Protein AF-A0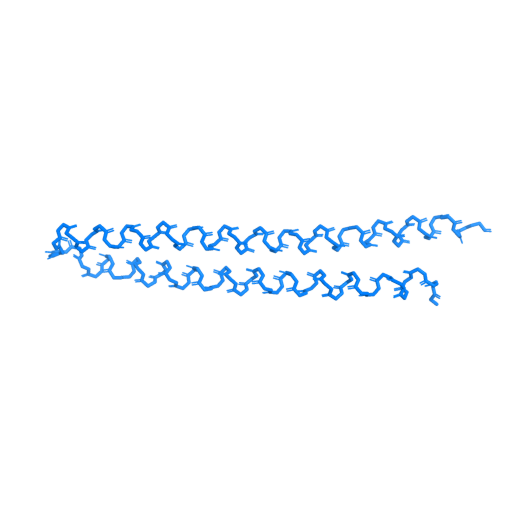A2E5ED65-F1 (afdb_monomer_lite)

Secondary structure (DSSP, 8-state):
--HHHHHTHHHHHHHHHHHHHHHHHHHHHHHHHHHHHHHHHHSTTT--HHHHHHHHHHHHHHHHHHHHHHHHHHHHHHHHHHHHHHHHHHHHHT--

pLDDT: mean 80.73, std 10.19, range [47.84, 92.81]

Structure (mmCIF, N/CA/C/O backbone):
data_AF-A0A2E5ED65-F1
#
_entry.id   AF-A0A2E5ED65-F1
#
loop_
_atom_site.group_PDB
_atom_site.id
_atom_site.type_symbol
_atom_site.label_atom_id
_atom_site.label_alt_id
_atom_site.label_comp_id
_atom_site.label_asym_id
_atom_site.label_entity_id
_atom_site.label_seq_id
_atom_site.pdbx_PDB_ins_code
_atom_site.Cartn_x
_atom_site.Cartn_y
_atom_site.Cartn_z
_atom_site.occupancy
_atom_site.B_iso_or_equiv
_atom_site.auth_seq_id
_atom_site.auth_comp_id
_atom_site.auth_asym_id
_atom_site.auth_atom_id
_atom_site.pdbx_PDB_model_num
ATOM 1 N N . MET A 1 1 ? -24.032 -8.042 21.946 1.00 49.75 1 MET A N 1
ATOM 2 C CA . MET A 1 1 ? -23.007 -7.126 21.391 1.00 49.75 1 MET A CA 1
ATOM 3 C C . MET A 1 1 ? -23.127 -5.798 22.117 1.00 49.75 1 MET A C 1
ATOM 5 O O . MET A 1 1 ? -24.249 -5.351 22.308 1.00 49.75 1 MET A O 1
ATOM 9 N N . SER A 1 2 ? -22.026 -5.202 22.589 1.00 56.88 2 SER A N 1
ATOM 10 C CA . SER A 1 2 ? -22.086 -3.855 23.178 1.00 56.88 2 SER A CA 1
ATOM 11 C C . SER A 1 2 ? -22.389 -2.830 22.076 1.00 56.88 2 SER A C 1
ATOM 13 O O . SER A 1 2 ? -21.889 -2.981 20.960 1.00 56.88 2 SER A O 1
ATOM 15 N N . LYS A 1 3 ? -23.170 -1.778 22.366 1.00 61.16 3 LYS A N 1
ATOM 16 C CA . LYS A 1 3 ? -23.497 -0.693 21.406 1.00 61.16 3 LYS A CA 1
ATOM 17 C C . LYS A 1 3 ? -22.255 -0.106 20.710 1.00 61.16 3 LYS A C 1
ATOM 19 O O . LYS A 1 3 ? -22.306 0.323 19.563 1.00 61.16 3 LYS A O 1
ATOM 24 N N . THR A 1 4 ? -21.109 -0.135 21.381 1.00 61.19 4 THR A N 1
ATOM 25 C CA . THR A 1 4 ? -19.816 0.347 20.875 1.00 61.19 4 THR A CA 1
ATOM 26 C C . THR A 1 4 ? -19.262 -0.509 19.725 1.00 61.19 4 THR A C 1
ATOM 28 O O . THR A 1 4 ? -18.609 0.012 18.822 1.00 61.19 4 THR A O 1
ATOM 31 N N . SER A 1 5 ? -19.558 -1.813 19.700 1.00 60.88 5 SER A N 1
ATOM 32 C CA . SER A 1 5 ? -19.205 -2.711 18.589 1.00 60.88 5 SER A CA 1
ATOM 33 C C . SER A 1 5 ? -19.979 -2.387 17.307 1.00 60.88 5 SER A C 1
ATOM 35 O O . SER A 1 5 ? -19.417 -2.514 16.222 1.00 60.88 5 SER A O 1
ATOM 37 N N . GLU A 1 6 ? -21.250 -1.994 17.421 1.00 64.12 6 GLU A N 1
ATOM 38 C CA . GLU A 1 6 ? -22.067 -1.557 16.278 1.00 64.12 6 GLU A CA 1
ATOM 39 C C . GLU A 1 6 ? -21.598 -0.190 15.773 1.00 64.12 6 GLU A C 1
ATOM 41 O O . GLU A 1 6 ? -21.340 -0.018 14.584 1.00 64.12 6 GLU A O 1
ATOM 46 N N . ASN A 1 7 ? -21.360 0.761 16.680 1.00 67.50 7 ASN A N 1
ATOM 47 C CA . ASN A 1 7 ? -20.932 2.113 16.306 1.00 67.50 7 ASN A CA 1
ATOM 48 C C . ASN A 1 7 ? -19.538 2.154 15.651 1.00 67.50 7 ASN A C 1
ATOM 50 O O . ASN A 1 7 ? -19.255 3.034 14.841 1.00 67.50 7 ASN A O 1
ATOM 54 N N . THR A 1 8 ? -18.662 1.190 15.954 1.00 73.88 8 THR A N 1
ATOM 55 C CA . THR A 1 8 ? -17.321 1.090 15.347 1.00 73.88 8 THR A CA 1
ATOM 56 C C . THR A 1 8 ? -17.286 0.261 14.059 1.00 73.88 8 THR A C 1
ATOM 58 O O . THR A 1 8 ? -16.220 0.096 13.459 1.00 73.88 8 THR A O 1
ATOM 61 N N . GLN A 1 9 ? -18.426 -0.255 13.589 1.00 78.19 9 GLN A N 1
ATOM 62 C CA . GLN A 1 9 ? -18.498 -1.033 12.350 1.00 78.19 9 GLN A CA 1
ATOM 63 C C . GLN A 1 9 ? -18.152 -0.182 11.120 1.00 78.19 9 GLN A C 1
ATOM 65 O O . GLN A 1 9 ? -17.406 -0.635 10.254 1.00 78.19 9 GLN A O 1
ATOM 70 N N . VAL A 1 10 ? -18.595 1.078 11.087 1.00 77.94 10 VAL A N 1
ATOM 71 C CA . VAL A 1 10 ? -18.263 2.029 10.011 1.00 77.94 10 VAL A CA 1
ATOM 72 C C . VAL A 1 10 ? -16.752 2.259 9.922 1.00 77.94 10 VAL A C 1
ATOM 74 O O . VAL A 1 10 ? -16.190 2.263 8.829 1.00 77.94 10 VAL A O 1
ATOM 77 N N . LEU A 1 11 ? -16.075 2.357 11.072 1.00 79.12 11 LEU A N 1
ATOM 78 C CA . LEU A 1 11 ? -14.621 2.530 11.141 1.00 79.12 11 LEU A CA 1
ATOM 79 C C . LEU A 1 11 ? -13.876 1.305 10.587 1.00 79.12 11 LEU A C 1
ATOM 81 O O . LEU A 1 11 ? -12.858 1.448 9.916 1.00 79.12 11 LEU A O 1
ATOM 85 N N . SER A 1 12 ? -14.418 0.103 10.813 1.00 81.81 12 SER A N 1
ATOM 86 C CA . SER A 1 12 ? -13.884 -1.141 10.243 1.00 81.81 12 SER A CA 1
ATOM 87 C C . SER A 1 12 ? -13.995 -1.175 8.722 1.00 81.81 12 SER A C 1
ATOM 89 O O . SER A 1 12 ? -13.050 -1.578 8.048 1.00 81.81 12 SER A O 1
ATOM 91 N N . VAL A 1 13 ? -15.145 -0.770 8.181 1.00 85.81 13 VAL A N 1
ATOM 92 C CA . VAL A 1 13 ? -15.382 -0.756 6.731 1.00 85.81 13 VAL A CA 1
ATOM 93 C C . VAL A 1 13 ? -14.472 0.271 6.059 1.00 85.81 13 VAL A C 1
ATOM 95 O O . VAL A 1 13 ? -13.814 -0.045 5.073 1.00 85.81 13 VAL A O 1
ATOM 98 N N . PHE A 1 14 ? -14.348 1.469 6.635 1.00 84.50 14 PHE A N 1
ATOM 99 C CA . PHE A 1 14 ? -13.424 2.489 6.136 1.00 84.50 14 PHE A CA 1
ATOM 100 C C . PHE A 1 14 ? -11.963 2.029 6.163 1.00 84.50 14 PHE A C 1
ATOM 102 O O . PHE A 1 14 ? -11.250 2.221 5.181 1.00 84.50 14 PHE A O 1
ATOM 109 N N . ALA A 1 15 ? -11.524 1.382 7.248 1.00 85.06 15 ALA A N 1
ATOM 110 C CA . ALA A 1 15 ? -10.174 0.831 7.351 1.00 85.06 15 ALA A CA 1
ATOM 111 C C . ALA A 1 15 ? -9.880 -0.181 6.230 1.00 85.06 15 ALA A C 1
ATOM 113 O O . ALA A 1 15 ? -8.844 -0.092 5.571 1.00 85.06 15 ALA A O 1
ATOM 114 N N . GLN A 1 16 ? -10.818 -1.098 5.972 1.00 87.56 16 GLN A N 1
ATOM 115 C CA . GLN A 1 16 ? -10.695 -2.098 4.910 1.00 87.56 16 GLN A CA 1
ATOM 116 C C . GLN A 1 16 ? -10.662 -1.465 3.516 1.00 87.56 16 GLN A C 1
ATOM 118 O O . GLN A 1 16 ? -9.832 -1.854 2.700 1.00 87.56 16 GLN A O 1
ATOM 123 N N . ILE A 1 17 ? -11.516 -0.470 3.250 1.00 90.19 17 ILE A N 1
ATOM 124 C CA . ILE A 1 17 ? -11.538 0.241 1.962 1.00 90.19 17 ILE A CA 1
ATOM 125 C C . ILE A 1 17 ? -10.212 0.969 1.728 1.00 90.19 17 ILE A C 1
ATOM 127 O O . ILE A 1 17 ? -9.612 0.816 0.668 1.00 90.19 17 ILE A O 1
ATOM 131 N N . MET A 1 18 ? -9.723 1.718 2.719 1.00 86.25 18 MET A N 1
ATOM 132 C CA . MET A 1 18 ? -8.457 2.452 2.615 1.00 86.25 18 MET A CA 1
ATOM 133 C C . MET A 1 18 ? -7.274 1.510 2.392 1.00 86.25 18 MET A C 1
ATOM 135 O O . MET A 1 18 ? -6.405 1.782 1.565 1.00 86.25 18 MET A O 1
ATOM 139 N N . GLN A 1 19 ? -7.274 0.368 3.081 1.00 89.56 19 GLN A N 1
ATOM 140 C CA . GLN A 1 19 ? -6.251 -0.646 2.898 1.00 89.56 19 GLN A CA 1
ATOM 141 C C . GLN A 1 19 ? -6.311 -1.286 1.506 1.00 89.56 19 GLN A C 1
ATOM 143 O O . GLN A 1 19 ? -5.278 -1.419 0.852 1.00 89.56 19 GLN A O 1
ATOM 148 N N . ALA A 1 20 ? -7.507 -1.643 1.031 1.00 86.75 20 ALA A N 1
ATOM 149 C CA . ALA A 1 20 ? -7.703 -2.214 -0.296 1.00 86.75 20 ALA A CA 1
ATOM 150 C C . ALA A 1 20 ? -7.276 -1.238 -1.402 1.00 86.75 20 ALA A C 1
ATOM 152 O O . ALA A 1 20 ? -6.544 -1.627 -2.309 1.00 86.75 20 ALA A O 1
ATOM 153 N N . LEU A 1 21 ? -7.661 0.038 -1.299 1.00 89.50 21 LEU A N 1
ATOM 154 C CA . LEU A 1 21 ? -7.245 1.080 -2.240 1.00 89.50 21 LEU A CA 1
ATOM 155 C C . LEU A 1 21 ? -5.727 1.279 -2.233 1.00 89.50 21 LEU A C 1
ATOM 157 O O . LEU A 1 21 ? -5.119 1.352 -3.300 1.00 89.50 21 LEU A O 1
ATOM 161 N N . GLY A 1 22 ? -5.109 1.305 -1.050 1.00 86.88 22 GLY A N 1
ATOM 162 C CA . GLY A 1 22 ? -3.655 1.370 -0.922 1.00 86.88 22 GLY A CA 1
ATOM 163 C C . GLY A 1 22 ? -2.961 0.216 -1.646 1.00 86.88 22 GLY A C 1
ATOM 164 O O . GLY A 1 22 ? -2.057 0.448 -2.445 1.00 86.88 22 GLY A O 1
ATOM 165 N N . PHE A 1 23 ? -3.437 -1.019 -1.459 1.00 89.38 23 PHE A N 1
ATOM 166 C CA . PHE A 1 23 ? -2.898 -2.183 -2.168 1.00 89.38 23 PHE A CA 1
ATOM 167 C C . PHE A 1 23 ? -3.093 -2.120 -3.681 1.00 89.38 23 PHE A C 1
ATOM 169 O O . PHE A 1 23 ? -2.165 -2.445 -4.415 1.00 89.38 23 PHE A O 1
ATOM 176 N N . VAL A 1 24 ? -4.258 -1.679 -4.160 1.00 92.81 24 VAL A N 1
ATOM 177 C CA . VAL A 1 24 ? -4.503 -1.513 -5.601 1.00 92.81 24 VAL A CA 1
ATOM 178 C C . VAL A 1 24 ? -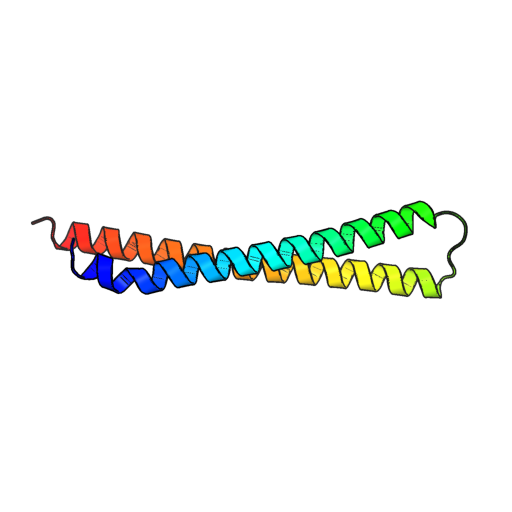3.494 -0.538 -6.209 1.00 92.81 24 VAL A C 1
ATOM 180 O O . VAL A 1 24 ? -2.897 -0.836 -7.240 1.00 92.81 24 VAL A O 1
ATOM 183 N N . ILE A 1 25 ? -3.244 0.591 -5.546 1.00 90.12 25 ILE A N 1
ATOM 184 C CA . ILE A 1 25 ? -2.279 1.595 -6.009 1.00 90.12 25 ILE A CA 1
ATOM 185 C C . ILE A 1 25 ? -0.849 1.038 -5.994 1.00 90.12 25 ILE A C 1
ATOM 187 O O . ILE A 1 25 ? -0.106 1.254 -6.951 1.00 90.12 25 ILE A O 1
ATOM 191 N N . ILE A 1 26 ? -0.474 0.272 -4.961 1.00 91.44 26 ILE A N 1
ATOM 192 C CA . ILE A 1 26 ? 0.828 -0.415 -4.909 1.00 91.44 26 ILE A CA 1
ATOM 193 C C . ILE A 1 26 ? 0.978 -1.374 -6.096 1.00 91.44 26 ILE A C 1
ATOM 195 O O . ILE A 1 26 ? 2.009 -1.364 -6.758 1.00 91.44 26 ILE A O 1
ATOM 199 N N . ILE A 1 27 ? -0.042 -2.183 -6.393 1.00 92.25 27 ILE A N 1
ATOM 200 C CA . ILE A 1 27 ? 0.002 -3.137 -7.510 1.00 92.25 27 ILE A CA 1
ATOM 201 C C . ILE A 1 27 ? 0.196 -2.397 -8.836 1.00 92.25 27 ILE A C 1
ATOM 203 O O . ILE A 1 27 ? 1.051 -2.786 -9.625 1.00 92.25 27 ILE A O 1
ATOM 207 N N . ILE A 1 28 ? -0.542 -1.307 -9.062 1.00 90.69 28 ILE A N 1
ATOM 208 C CA . ILE A 1 28 ? -0.400 -0.490 -10.276 1.00 90.69 28 ILE A CA 1
ATOM 209 C C . ILE A 1 28 ? 1.024 0.071 -10.385 1.00 90.69 28 ILE A C 1
ATOM 211 O O . ILE A 1 28 ? 1.662 -0.087 -11.424 1.00 90.69 28 ILE A O 1
ATOM 215 N N . GLY A 1 29 ? 1.550 0.670 -9.312 1.00 88.38 29 GLY A N 1
ATOM 216 C CA . GLY A 1 29 ? 2.917 1.195 -9.288 1.00 88.38 29 GLY A CA 1
ATOM 217 C C . GLY A 1 29 ? 3.972 0.114 -9.546 1.00 88.38 29 GLY A C 1
ATOM 218 O O . GLY A 1 29 ? 4.919 0.346 -10.292 1.00 88.38 29 GLY A O 1
ATOM 219 N N . ALA A 1 30 ? 3.781 -1.086 -8.991 1.00 87.94 30 ALA A N 1
ATOM 220 C CA . ALA A 1 30 ? 4.691 -2.212 -9.172 1.00 87.94 30 ALA A CA 1
ATOM 221 C C . ALA A 1 30 ? 4.687 -2.726 -10.616 1.00 87.94 30 ALA A C 1
ATOM 223 O O . ALA A 1 30 ? 5.748 -3.010 -11.161 1.00 87.94 30 ALA A O 1
ATOM 224 N N . VAL A 1 31 ? 3.513 -2.816 -11.250 1.00 90.81 31 VAL A N 1
ATOM 225 C CA . VAL A 1 31 ? 3.403 -3.218 -12.660 1.00 90.81 31 VAL A CA 1
ATOM 226 C C . VAL A 1 31 ? 4.120 -2.216 -13.561 1.00 90.81 31 VAL A C 1
ATOM 228 O O . VAL A 1 31 ? 4.896 -2.641 -14.411 1.00 90.81 31 VAL A O 1
ATOM 231 N N . ILE A 1 32 ? 3.917 -0.910 -13.350 1.00 88.25 32 ILE A N 1
ATOM 232 C CA . ILE A 1 32 ? 4.604 0.136 -14.125 1.00 88.25 32 ILE A CA 1
ATOM 233 C C . ILE A 1 32 ? 6.119 -0.009 -13.973 1.00 88.25 32 ILE A C 1
ATOM 235 O O . ILE A 1 32 ? 6.821 -0.082 -14.976 1.00 88.25 32 ILE A O 1
ATOM 239 N N . LEU A 1 33 ? 6.613 -0.138 -12.737 1.00 87.88 33 LEU A N 1
ATOM 240 C CA . LEU A 1 33 ? 8.041 -0.313 -12.474 1.00 87.88 33 LEU A CA 1
ATOM 241 C C . LEU A 1 33 ? 8.609 -1.558 -13.176 1.00 87.88 33 LEU A C 1
ATOM 243 O O . LEU A 1 33 ? 9.669 -1.481 -13.787 1.00 87.88 33 LEU A O 1
ATOM 247 N N . ILE A 1 34 ? 7.912 -2.699 -13.112 1.00 88.88 34 ILE A N 1
ATOM 248 C CA . ILE A 1 34 ? 8.351 -3.944 -13.761 1.00 88.88 34 ILE A CA 1
ATOM 249 C C . ILE A 1 34 ? 8.421 -3.772 -15.280 1.00 88.88 34 ILE A C 1
ATOM 251 O O . ILE A 1 34 ? 9.405 -4.193 -15.882 1.00 88.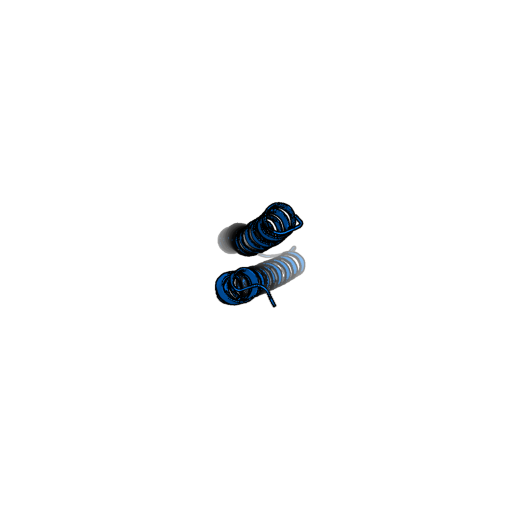88 34 ILE A O 1
ATOM 255 N N . VAL A 1 35 ? 7.407 -3.162 -15.899 1.00 87.81 35 VAL A N 1
ATOM 256 C CA . VAL A 1 35 ? 7.392 -2.933 -17.351 1.00 87.81 35 VAL A CA 1
ATOM 257 C C . VAL A 1 35 ? 8.540 -2.013 -17.759 1.00 87.81 35 VAL A C 1
ATOM 259 O O . VAL A 1 35 ? 9.289 -2.372 -18.662 1.00 87.81 35 VAL A O 1
ATOM 262 N N . THR A 1 36 ? 8.748 -0.901 -17.048 1.00 85.25 36 THR A N 1
ATOM 263 C CA . THR A 1 36 ? 9.849 0.029 -17.338 1.00 85.25 36 THR A CA 1
ATOM 264 C C . THR A 1 36 ? 11.217 -0.634 -17.184 1.00 85.25 36 THR A C 1
ATOM 266 O O . THR A 1 36 ? 12.082 -0.447 -18.031 1.00 85.25 36 THR A O 1
ATOM 269 N N . LEU A 1 37 ? 11.410 -1.475 -16.162 1.00 83.75 37 LEU A N 1
ATOM 270 C CA . LEU A 1 37 ? 1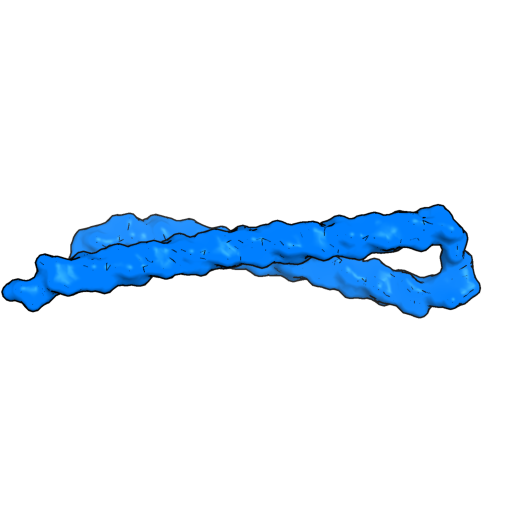2.658 -2.228 -16.007 1.00 83.75 37 LEU A CA 1
ATOM 271 C C . LEU A 1 37 ? 12.858 -3.250 -17.134 1.00 83.75 37 LEU A C 1
ATOM 273 O O . LEU A 1 37 ? 13.972 -3.401 -17.625 1.00 83.75 37 LEU A O 1
ATOM 277 N N . ILE A 1 38 ? 11.807 -3.960 -17.562 1.00 85.75 38 ILE A N 1
ATOM 278 C CA . ILE A 1 38 ? 11.896 -4.904 -18.690 1.00 85.75 38 ILE A CA 1
ATOM 279 C C . ILE A 1 38 ? 12.286 -4.168 -19.977 1.00 85.75 38 ILE A C 1
ATOM 281 O O . ILE A 1 38 ? 13.144 -4.658 -20.712 1.00 85.75 38 ILE A O 1
ATOM 285 N N . GLU A 1 39 ? 11.687 -3.003 -20.234 1.00 80.31 39 GLU A N 1
ATOM 286 C CA . GLU A 1 39 ? 12.028 -2.153 -21.378 1.00 80.31 39 GLU A CA 1
ATOM 287 C C . GLU A 1 39 ? 13.493 -1.705 -21.311 1.00 80.31 39 GLU A C 1
ATOM 289 O O . GLU A 1 39 ? 14.234 -1.943 -22.266 1.00 80.31 39 GLU A O 1
ATOM 294 N N . GLU A 1 40 ? 13.948 -1.200 -20.161 1.00 75.69 40 GLU A N 1
ATOM 295 C CA . GLU A 1 40 ? 15.340 -0.789 -19.935 1.00 75.69 40 GLU A CA 1
ATOM 296 C C . GLU A 1 40 ? 16.322 -1.951 -20.179 1.00 75.69 40 GLU A C 1
ATOM 298 O O . GLU A 1 40 ? 17.300 -1.806 -20.916 1.00 75.69 40 GLU A O 1
ATOM 303 N N . PHE A 1 41 ? 16.030 -3.148 -19.650 1.00 76.06 41 PHE A N 1
ATOM 304 C CA . PHE A 1 41 ? 16.851 -4.343 -19.877 1.00 76.06 41 PHE A CA 1
ATOM 305 C C . PHE A 1 41 ? 16.847 -4.804 -21.340 1.00 76.06 41 PHE A C 1
ATOM 307 O O . PHE A 1 41 ? 17.860 -5.311 -21.826 1.00 76.06 41 PHE A O 1
ATOM 314 N N . SER A 1 42 ? 15.733 -4.638 -22.055 1.00 76.44 42 SER A N 1
ATOM 315 C CA . SER A 1 42 ? 15.641 -4.984 -23.477 1.00 76.44 42 SER A CA 1
ATOM 316 C C . SER A 1 42 ? 16.363 -3.978 -24.387 1.00 76.44 42 SER A C 1
ATOM 318 O O . SER A 1 42 ? 16.876 -4.364 -25.437 1.00 76.44 42 SER A O 1
ATOM 320 N N . ASN A 1 43 ? 16.477 -2.718 -23.952 1.00 68.69 43 ASN A N 1
ATOM 321 C CA . ASN A 1 43 ? 17.040 -1.598 -24.712 1.00 68.69 43 ASN A CA 1
ATOM 322 C C . ASN A 1 43 ? 18.511 -1.276 -24.382 1.00 68.69 43 ASN A C 1
ATOM 324 O O . ASN A 1 43 ? 19.063 -0.308 -24.919 1.00 68.69 43 ASN A O 1
ATOM 328 N N . LEU A 1 44 ? 19.179 -2.110 -23.573 1.00 60.69 44 LEU A N 1
ATOM 329 C CA . LEU A 1 44 ? 20.571 -1.971 -23.099 1.00 60.69 44 LEU A CA 1
ATOM 330 C C . LEU A 1 44 ? 21.659 -1.800 -24.190 1.00 60.69 44 LEU A C 1
ATOM 332 O O . LEU A 1 44 ? 22.836 -1.670 -23.856 1.00 60.69 44 LEU A O 1
ATOM 336 N N . GLY A 1 45 ? 21.308 -1.772 -25.479 1.00 55.94 45 GLY A N 1
ATOM 337 C CA . GLY A 1 45 ? 22.244 -1.638 -26.599 1.00 55.94 45 GLY A CA 1
ATOM 338 C C . GLY A 1 45 ? 22.002 -0.484 -27.580 1.00 55.94 45 GLY A C 1
ATOM 339 O O . GLY A 1 45 ? 22.797 -0.363 -28.509 1.00 55.94 45 GLY A O 1
ATOM 340 N N . GLY A 1 46 ? 20.959 0.350 -27.433 1.00 62.53 46 GLY A N 1
ATOM 341 C CA . GLY A 1 46 ? 20.641 1.319 -28.502 1.00 62.53 46 GLY A CA 1
ATOM 342 C C . GLY A 1 46 ? 19.716 2.503 -28.204 1.00 62.53 46 GLY A C 1
ATOM 343 O O . GLY A 1 46 ? 19.356 3.197 -29.149 1.00 62.53 46 GLY A O 1
ATOM 344 N N . ALA A 1 47 ? 19.314 2.755 -26.955 1.00 62.00 47 ALA A N 1
ATOM 345 C CA . ALA A 1 47 ? 18.396 3.862 -26.657 1.00 62.00 47 ALA A CA 1
ATOM 346 C C . ALA A 1 47 ? 19.088 5.243 -26.641 1.00 62.00 47 ALA A C 1
ATOM 348 O O . ALA A 1 47 ? 20.086 5.434 -25.935 1.00 62.00 47 ALA A O 1
ATOM 349 N N . ASP A 1 48 ? 18.510 6.201 -27.379 1.00 70.75 48 ASP A N 1
ATOM 350 C CA . ASP A 1 48 ? 18.871 7.627 -27.380 1.00 70.75 48 ASP A CA 1
ATOM 351 C C . ASP A 1 48 ? 18.717 8.260 -25.983 1.00 70.75 48 ASP A C 1
ATOM 353 O O . ASP A 1 48 ? 17.868 7.850 -25.185 1.00 70.75 48 ASP A O 1
ATOM 357 N N . GLU A 1 49 ? 19.509 9.301 -25.689 1.00 70.06 49 GLU A N 1
ATOM 358 C CA . GLU A 1 49 ? 19.485 10.028 -24.402 1.00 70.06 49 GLU A CA 1
ATOM 359 C C . GLU A 1 49 ? 18.084 10.529 -24.014 1.00 70.06 49 GLU A C 1
ATOM 361 O O . GLU A 1 49 ? 17.720 10.503 -22.837 1.00 70.06 49 GLU A O 1
ATOM 366 N N . GLU A 1 50 ? 17.271 10.929 -24.994 1.00 70.44 50 GLU A N 1
ATOM 367 C CA . GLU A 1 50 ? 15.909 11.421 -24.765 1.00 70.44 50 GLU A CA 1
ATOM 368 C C . GLU A 1 50 ? 14.960 10.304 -24.292 1.00 70.44 50 GLU A C 1
ATOM 370 O O . GLU A 1 50 ? 14.115 10.525 -23.424 1.00 70.44 50 GLU A O 1
ATOM 375 N N . THR A 1 51 ? 15.158 9.070 -24.773 1.00 71.44 51 THR A N 1
ATOM 376 C CA . THR A 1 51 ? 14.354 7.904 -24.358 1.00 71.44 51 THR A CA 1
ATOM 377 C C . THR A 1 51 ? 14.704 7.492 -22.928 1.00 71.44 51 THR A C 1
ATOM 379 O O . THR A 1 51 ? 13.814 7.252 -22.113 1.00 71.44 51 THR A O 1
ATOM 382 N N . LYS A 1 52 ? 15.995 7.543 -22.572 1.00 70.06 52 LYS A N 1
ATOM 383 C CA . LYS A 1 52 ? 16.463 7.278 -21.202 1.00 70.06 52 LYS A CA 1
ATOM 384 C C . LYS A 1 52 ? 15.892 8.272 -20.192 1.00 70.06 52 LYS A C 1
ATOM 386 O O . LYS A 1 52 ? 15.547 7.886 -19.079 1.00 70.06 52 LYS A O 1
ATOM 391 N N . ALA A 1 53 ? 15.767 9.551 -20.555 1.00 73.38 53 ALA A N 1
ATOM 392 C CA . ALA A 1 53 ? 15.174 10.558 -19.673 1.00 73.38 53 ALA A CA 1
ATOM 393 C C . ALA A 1 53 ? 13.693 10.263 -19.362 1.00 73.38 53 ALA A C 1
ATOM 395 O O . ALA A 1 53 ? 13.247 10.460 -18.228 1.00 73.38 53 ALA A O 1
ATOM 396 N N . ILE A 1 54 ? 12.941 9.754 -20.343 1.00 76.88 54 ILE A N 1
ATOM 397 C CA . ILE A 1 54 ? 11.538 9.353 -20.172 1.00 76.88 54 ILE A CA 1
ATOM 398 C C . ILE A 1 54 ? 11.432 8.105 -19.280 1.00 76.88 54 ILE A C 1
ATOM 400 O O . ILE A 1 54 ? 10.610 8.090 -18.362 1.00 76.88 54 ILE A O 1
ATOM 404 N N . GLU A 1 55 ? 12.291 7.103 -19.486 1.00 75.50 55 GLU A N 1
ATOM 405 C CA . GLU A 1 55 ? 12.355 5.890 -18.653 1.00 75.50 55 GLU A CA 1
ATOM 406 C C . GLU A 1 55 ? 12.657 6.232 -17.180 1.00 75.50 55 GLU A C 1
ATOM 408 O O . GLU A 1 55 ? 11.939 5.800 -16.275 1.00 75.50 55 GLU A O 1
ATOM 413 N N . TRP A 1 56 ? 13.634 7.109 -16.918 1.00 77.94 56 TRP A N 1
ATOM 414 C CA . TRP A 1 56 ? 13.952 7.568 -15.558 1.00 77.94 56 TRP A CA 1
ATOM 415 C C . TRP A 1 56 ? 12.789 8.300 -14.878 1.00 77.94 56 TRP A C 1
ATOM 417 O O . TRP A 1 56 ? 12.527 8.088 -13.690 1.00 77.94 56 TRP A O 1
ATOM 427 N N . MET A 1 57 ? 12.055 9.136 -15.616 1.00 82.12 57 MET A N 1
ATOM 428 C CA . MET A 1 57 ? 10.862 9.809 -15.092 1.00 82.12 57 MET A CA 1
ATOM 429 C C . MET A 1 57 ? 9.744 8.812 -14.761 1.00 82.12 57 MET A C 1
ATOM 431 O O . MET A 1 57 ? 9.072 8.971 -13.738 1.00 82.12 57 MET A O 1
ATOM 435 N N . ALA A 1 58 ? 9.572 7.764 -15.571 1.00 81.19 58 ALA A N 1
ATOM 436 C CA . ALA A 1 58 ? 8.610 6.696 -15.310 1.00 81.19 58 ALA A CA 1
ATOM 437 C C . ALA A 1 58 ? 8.968 5.894 -14.045 1.00 81.19 58 ALA A C 1
ATOM 439 O O . ALA A 1 58 ? 8.091 5.637 -13.217 1.00 81.19 58 ALA A O 1
ATOM 440 N N . ILE A 1 59 ? 10.254 5.592 -13.823 1.00 83.69 59 ILE A N 1
ATOM 441 C CA . ILE A 1 59 ? 10.731 4.939 -12.592 1.00 83.69 59 ILE A CA 1
ATOM 442 C C . ILE A 1 59 ? 10.418 5.806 -11.367 1.00 83.69 59 ILE A C 1
ATOM 444 O O . ILE A 1 59 ? 9.819 5.316 -10.406 1.00 83.69 59 ILE A O 1
ATOM 448 N N . ILE A 1 60 ? 10.748 7.101 -11.398 1.00 85.56 60 ILE A N 1
ATOM 449 C CA . ILE A 1 60 ? 10.480 8.023 -10.280 1.00 85.56 60 ILE A CA 1
ATOM 450 C C . ILE A 1 60 ? 8.972 8.122 -10.005 1.00 85.56 60 ILE A C 1
ATOM 452 O O . ILE A 1 60 ? 8.541 8.033 -8.852 1.00 85.56 60 ILE A O 1
ATOM 456 N N . ALA A 1 61 ? 8.156 8.253 -11.054 1.00 84.50 61 ALA A N 1
ATOM 457 C CA . ALA A 1 61 ? 6.702 8.307 -10.935 1.00 84.50 61 ALA A CA 1
ATOM 458 C C . ALA A 1 61 ? 6.114 7.002 -10.368 1.00 84.50 61 ALA A C 1
ATOM 460 O O . ALA A 1 61 ? 5.206 7.039 -9.528 1.00 84.50 61 ALA A O 1
ATOM 461 N N . SER A 1 62 ? 6.654 5.845 -10.761 1.00 87.19 62 SER A N 1
ATOM 462 C CA . SER A 1 62 ? 6.249 4.547 -10.213 1.00 87.19 62 SER A CA 1
ATOM 463 C C . SER A 1 62 ? 6.609 4.427 -8.727 1.00 87.19 62 SER A C 1
ATOM 465 O O . SER A 1 62 ? 5.771 4.013 -7.925 1.00 87.19 62 SER A O 1
ATOM 467 N N . GLY A 1 63 ? 7.793 4.905 -8.324 1.00 84.81 63 GLY A N 1
ATOM 468 C CA . GLY A 1 63 ? 8.227 4.961 -6.928 1.00 84.81 63 GLY A CA 1
ATOM 469 C C . GLY A 1 63 ? 7.327 5.850 -6.068 1.00 84.81 63 GLY A C 1
ATOM 470 O O . GLY A 1 63 ? 6.920 5.452 -4.975 1.00 84.81 63 GLY A O 1
ATOM 471 N N . ALA A 1 64 ? 6.936 7.019 -6.582 1.00 88.00 64 ALA A N 1
ATOM 472 C CA . ALA A 1 64 ? 5.970 7.890 -5.915 1.00 88.00 64 ALA A CA 1
ATOM 473 C C . ALA A 1 64 ? 4.596 7.213 -5.775 1.00 88.00 64 ALA A C 1
ATOM 475 O O . ALA A 1 64 ? 3.984 7.258 -4.709 1.00 88.00 64 ALA A O 1
ATOM 476 N N . THR A 1 65 ? 4.131 6.526 -6.821 1.00 86.75 65 THR A N 1
ATOM 477 C CA . THR A 1 65 ? 2.854 5.794 -6.813 1.00 86.75 65 THR A CA 1
ATOM 478 C C . THR A 1 65 ? 2.854 4.680 -5.763 1.00 86.75 65 THR A C 1
ATOM 480 O O . THR A 1 65 ? 1.920 4.577 -4.966 1.00 86.75 65 THR A O 1
ATOM 483 N N . LEU A 1 66 ? 3.935 3.898 -5.690 1.00 90.00 66 LEU A N 1
ATOM 484 C CA . LEU A 1 66 ? 4.147 2.884 -4.656 1.00 90.00 66 LEU A CA 1
ATOM 485 C C . LEU A 1 66 ? 4.108 3.493 -3.249 1.00 90.00 66 LEU A C 1
ATOM 487 O O . LEU A 1 66 ? 3.426 2.970 -2.365 1.00 90.00 66 LEU A O 1
ATOM 491 N N . PHE A 1 67 ? 4.787 4.625 -3.047 1.00 90.69 67 PHE A N 1
ATOM 492 C CA . PHE A 1 67 ? 4.806 5.329 -1.767 1.00 90.69 67 PHE A CA 1
ATOM 493 C C . PHE A 1 67 ? 3.413 5.811 -1.339 1.00 90.69 67 PHE A C 1
ATOM 495 O O . PHE A 1 67 ? 3.000 5.572 -0.202 1.00 90.69 67 PHE A O 1
ATOM 502 N N . TYR A 1 68 ? 2.647 6.423 -2.246 1.00 87.50 68 TYR A N 1
ATOM 503 C CA . TYR A 1 68 ? 1.277 6.853 -1.953 1.00 87.50 68 TYR A CA 1
ATOM 504 C C . TYR A 1 68 ? 0.346 5.678 -1.641 1.00 87.50 68 TYR A C 1
ATOM 506 O O . TYR A 1 68 ? -0.470 5.769 -0.720 1.00 87.50 68 TYR A O 1
ATOM 514 N N . GLY A 1 69 ? 0.494 4.558 -2.351 1.00 86.94 69 GLY A N 1
ATOM 515 C CA . GLY A 1 69 ? -0.248 3.337 -2.055 1.00 86.94 69 GLY A CA 1
ATOM 516 C C . GLY A 1 69 ? 0.069 2.779 -0.661 1.00 86.94 69 GLY A C 1
ATOM 517 O O . GLY A 1 69 ? -0.847 2.450 0.096 1.00 86.94 69 GLY A O 1
ATOM 518 N N . MET A 1 70 ? 1.348 2.762 -0.265 1.00 89.31 70 MET A N 1
ATOM 519 C CA . MET A 1 70 ? 1.761 2.380 1.094 1.00 89.31 70 MET A CA 1
ATOM 520 C C . MET A 1 70 ? 1.192 3.319 2.158 1.00 89.31 70 MET A C 1
ATOM 522 O O . MET A 1 70 ? 0.713 2.856 3.192 1.00 89.31 70 MET A O 1
ATOM 526 N N . MET A 1 71 ? 1.199 4.629 1.904 1.00 90.38 71 MET A N 1
ATOM 527 C CA . MET A 1 71 ? 0.658 5.619 2.833 1.00 90.38 71 MET A CA 1
ATOM 528 C C . MET A 1 71 ? -0.848 5.419 3.059 1.00 90.38 71 MET A C 1
ATOM 530 O O . MET A 1 71 ? -1.307 5.417 4.200 1.00 90.38 71 MET A O 1
ATOM 534 N N . LEU A 1 72 ? -1.619 5.178 1.993 1.00 88.25 72 LEU A N 1
ATOM 535 C CA . LEU A 1 72 ? -3.050 4.873 2.095 1.00 88.25 72 LEU A CA 1
ATOM 536 C C . LEU A 1 72 ? -3.315 3.566 2.848 1.00 88.25 72 LEU A C 1
ATOM 538 O O . LEU A 1 72 ? -4.195 3.517 3.712 1.00 88.25 72 LEU A O 1
ATOM 542 N N . ALA A 1 73 ? -2.515 2.530 2.582 1.00 88.62 73 ALA A N 1
ATOM 543 C CA . ALA A 1 73 ? -2.612 1.269 3.304 1.00 88.62 73 ALA A CA 1
ATOM 544 C C . ALA A 1 73 ? -2.307 1.436 4.804 1.00 88.62 73 ALA A C 1
ATOM 546 O O . ALA A 1 73 ? -3.022 0.889 5.648 1.00 88.62 73 ALA A O 1
ATOM 547 N N . ALA A 1 74 ? -1.296 2.241 5.143 1.00 87.25 74 ALA A N 1
ATOM 548 C CA . ALA A 1 74 ? -0.938 2.559 6.521 1.00 87.25 74 ALA A CA 1
ATOM 549 C C . ALA A 1 74 ? -2.056 3.325 7.247 1.00 87.25 74 ALA A C 1
ATOM 551 O O . ALA A 1 74 ? -2.362 3.011 8.396 1.00 87.25 74 ALA A O 1
ATOM 552 N N . ILE A 1 75 ? -2.733 4.266 6.578 1.00 89.19 75 ILE A N 1
ATOM 553 C CA . ILE A 1 75 ? -3.899 4.966 7.147 1.00 89.19 75 ILE A CA 1
ATOM 554 C C . ILE A 1 75 ? -5.023 3.972 7.479 1.00 89.19 75 ILE A C 1
ATOM 556 O O . ILE A 1 75 ? -5.603 4.043 8.563 1.00 89.19 75 ILE A O 1
ATOM 560 N N . GLY A 1 76 ? -5.295 3.006 6.595 1.00 85.31 76 GLY A N 1
ATOM 561 C CA . GLY A 1 76 ? -6.252 1.929 6.870 1.00 85.31 76 GLY A CA 1
ATOM 562 C C . GLY A 1 76 ? -5.893 1.128 8.129 1.00 85.31 76 GLY A C 1
ATOM 563 O O . GLY A 1 76 ? -6.751 0.888 8.979 1.00 85.31 76 GLY A O 1
ATOM 564 N N . GLN A 1 77 ? -4.612 0.794 8.304 1.00 86.56 77 GLN A N 1
ATOM 565 C CA . GLN A 1 77 ? -4.112 0.101 9.499 1.00 86.56 77 GLN A CA 1
ATOM 566 C C . GLN A 1 77 ? -4.254 0.931 10.780 1.00 86.56 77 GLN A C 1
ATOM 568 O O . GLN A 1 77 ? -4.650 0.403 11.820 1.00 86.56 77 GLN A O 1
ATOM 573 N N . VAL A 1 78 ? -4.010 2.240 10.713 1.00 88.81 78 VAL A N 1
ATOM 574 C CA . VAL A 1 78 ? -4.215 3.143 11.855 1.00 88.81 78 VAL A CA 1
ATOM 575 C C . VAL A 1 78 ? -5.687 3.169 12.275 1.00 88.81 78 VAL A C 1
ATOM 577 O O . VAL A 1 78 ? -5.982 3.045 13.462 1.00 88.81 78 VAL A O 1
ATOM 580 N N . LEU A 1 79 ? -6.626 3.253 11.327 1.00 86.94 79 LEU A N 1
ATOM 581 C CA . LEU A 1 79 ? -8.063 3.219 11.630 1.00 86.94 79 LEU A CA 1
ATOM 582 C C . LEU A 1 79 ? -8.489 1.890 12.273 1.00 86.94 79 LEU A C 1
ATOM 584 O O . LEU A 1 79 ? -9.275 1.885 13.225 1.00 86.94 79 LEU A O 1
ATOM 588 N N . ALA A 1 80 ? -7.936 0.767 11.804 1.00 84.75 80 ALA A N 1
ATOM 589 C CA . ALA A 1 80 ? -8.158 -0.541 12.419 1.00 84.75 80 ALA A CA 1
ATOM 590 C C . ALA A 1 80 ? -7.607 -0.604 13.857 1.00 84.75 80 ALA A C 1
ATOM 592 O O . ALA A 1 80 ? -8.270 -1.139 14.749 1.00 84.75 80 ALA A O 1
ATOM 593 N N . CYS A 1 81 ? -6.441 -0.002 14.103 1.00 87.06 81 CYS A N 1
ATOM 594 C CA . CYS A 1 81 ? -5.844 0.097 15.434 1.00 87.06 81 CYS A CA 1
ATOM 595 C C . CYS A 1 81 ? -6.710 0.935 16.390 1.00 87.06 81 CYS A C 1
ATOM 597 O O . CYS A 1 81 ? -7.043 0.473 17.482 1.00 87.06 81 CYS A O 1
ATOM 599 N N . ILE A 1 82 ? -7.177 2.114 15.952 1.00 86.88 82 ILE A N 1
ATOM 600 C CA . ILE A 1 82 ? -8.091 2.968 16.734 1.00 86.88 82 ILE A CA 1
ATOM 601 C C . ILE A 1 82 ? -9.363 2.197 17.103 1.00 86.88 82 ILE A C 1
ATOM 603 O O . ILE A 1 82 ? -9.817 2.250 18.251 1.00 86.88 82 ILE A O 1
ATOM 607 N N . ARG A 1 83 ? -9.927 1.434 16.157 1.00 84.69 83 ARG A N 1
ATOM 608 C CA . ARG A 1 83 ? -11.078 0.566 16.424 1.00 84.69 83 ARG A CA 1
ATOM 609 C C . ARG A 1 83 ? -10.778 -0.464 17.513 1.00 84.69 83 ARG A C 1
ATOM 611 O O . ARG A 1 83 ? -11.603 -0.630 18.409 1.00 84.69 83 ARG A O 1
ATOM 618 N N . SER A 1 84 ? -9.635 -1.149 17.435 1.00 84.25 84 SER A N 1
ATOM 619 C CA . SER A 1 84 ? -9.245 -2.156 18.430 1.00 84.25 84 SER A CA 1
ATOM 620 C C . SER A 1 84 ? -9.159 -1.543 19.826 1.00 84.25 84 SER A C 1
ATOM 622 O O . SER A 1 84 ? -9.838 -2.012 20.736 1.00 84.25 84 SER A O 1
ATOM 624 N N . ILE A 1 85 ? -8.434 -0.426 19.960 1.00 86.94 85 ILE A N 1
ATOM 625 C CA . ILE A 1 85 ? -8.290 0.305 21.228 1.00 86.94 85 ILE A CA 1
ATOM 626 C C . ILE A 1 85 ? -9.662 0.704 21.781 1.00 86.94 85 ILE A C 1
ATOM 628 O O . ILE A 1 85 ? -9.941 0.499 22.959 1.00 86.94 85 ILE A O 1
ATOM 632 N N . THR A 1 86 ? -10.550 1.227 20.932 1.00 85.19 86 THR A N 1
ATOM 633 C CA . THR A 1 86 ? -11.895 1.660 21.346 1.00 85.19 86 THR A CA 1
ATOM 634 C C . THR A 1 86 ? -12.727 0.498 21.895 1.00 85.19 86 THR A C 1
ATOM 636 O O . THR A 1 86 ? -13.421 0.645 22.902 1.00 85.19 86 THR A O 1
ATOM 639 N N . ILE A 1 87 ? -12.665 -0.668 21.247 1.00 84.00 87 ILE A N 1
ATOM 640 C CA . ILE A 1 87 ? -13.381 -1.866 21.696 1.00 84.00 87 ILE A CA 1
ATOM 641 C C . ILE A 1 87 ? -12.819 -2.360 23.030 1.00 84.00 87 ILE A C 1
ATOM 643 O O . ILE A 1 87 ? -13.601 -2.694 23.921 1.00 84.00 87 ILE A O 1
ATOM 647 N N . ASP A 1 88 ? -11.496 -2.394 23.178 1.00 85.62 88 ASP A N 1
ATOM 648 C CA . ASP A 1 88 ? -10.843 -2.916 24.377 1.00 85.62 88 ASP A CA 1
ATOM 649 C C . ASP A 1 88 ? -11.054 -1.998 25.586 1.00 85.62 88 ASP A C 1
ATOM 651 O O . ASP A 1 88 ? -11.457 -2.477 26.645 1.00 85.62 88 ASP A O 1
ATOM 655 N N . VAL A 1 89 ? -10.939 -0.677 25.413 1.00 85.19 89 VAL A N 1
ATOM 656 C CA . VAL A 1 89 ? -11.276 0.305 26.459 1.00 85.19 89 VAL A CA 1
ATOM 657 C C . VAL A 1 89 ? -12.734 0.164 26.890 1.00 85.19 89 VAL A C 1
ATOM 659 O O . VAL A 1 89 ? -13.033 0.139 28.082 1.00 85.19 89 VAL A O 1
ATOM 662 N N . ASN A 1 90 ? -13.660 0.014 25.938 1.00 82.31 90 ASN A N 1
ATOM 663 C CA . ASN A 1 90 ? -15.069 -0.160 26.268 1.00 82.31 90 ASN A CA 1
ATOM 664 C C . ASN A 1 90 ? -15.354 -1.496 26.969 1.00 82.31 90 ASN A C 1
ATOM 666 O O . ASN A 1 90 ? -16.285 -1.566 27.764 1.00 82.31 90 ASN A O 1
ATOM 670 N N . LYS A 1 91 ? -14.600 -2.563 26.683 1.00 81.62 91 LYS A N 1
ATOM 671 C CA . LYS A 1 91 ? -14.703 -3.804 27.461 1.00 81.62 91 LYS A CA 1
ATOM 672 C C . LYS A 1 91 ? -14.244 -3.555 28.889 1.00 81.62 91 LYS A C 1
ATOM 674 O O . LYS A 1 91 ? -15.023 -3.818 29.793 1.00 81.62 91 LYS A O 1
ATOM 679 N N . MET A 1 92 ? -13.055 -2.985 29.087 1.00 81.00 92 MET A N 1
ATOM 680 C CA . MET A 1 92 ? -12.507 -2.711 30.422 1.00 81.00 92 MET A CA 1
ATOM 681 C C . MET A 1 92 ? -13.444 -1.835 31.265 1.00 81.00 92 MET A C 1
ATOM 683 O O . MET A 1 92 ? -13.688 -2.152 32.419 1.00 81.00 92 MET A O 1
ATOM 687 N N . ALA A 1 93 ? -14.035 -0.793 30.674 1.00 81.50 93 ALA A N 1
ATOM 688 C CA . ALA A 1 93 ? -14.952 0.113 31.370 1.00 81.50 93 ALA A CA 1
ATOM 689 C C . ALA A 1 93 ? -16.315 -0.507 31.743 1.00 81.50 93 ALA A C 1
ATOM 691 O O . ALA A 1 93 ? -17.015 0.048 32.579 1.00 81.50 93 ALA A O 1
ATOM 692 N N . ASN A 1 94 ? -16.712 -1.616 31.108 1.00 76.56 94 ASN A N 1
ATOM 693 C CA . ASN A 1 94 ? -17.972 -2.321 31.379 1.00 76.56 94 ASN A CA 1
A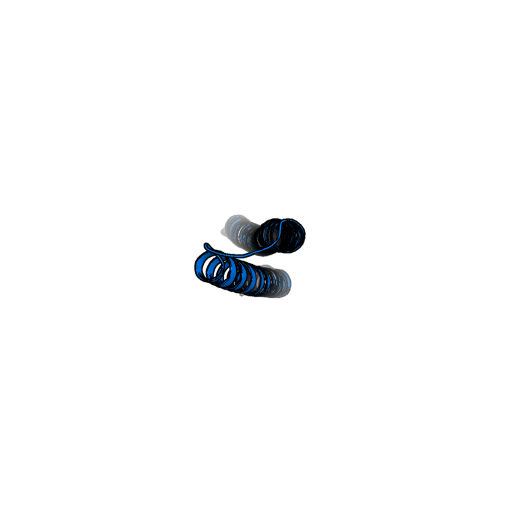TOM 694 C C . ASN A 1 94 ? -17.731 -3.747 31.924 1.00 76.56 94 ASN A C 1
ATOM 696 O O . ASN A 1 94 ? -18.601 -4.602 31.776 1.00 76.56 94 ASN A O 1
ATOM 700 N N . SER A 1 95 ? -16.529 -4.031 32.447 1.00 64.50 95 SER A N 1
ATOM 701 C CA . SER A 1 95 ? -16.162 -5.335 33.034 1.00 64.50 95 SER A CA 1
ATOM 702 C C . SER A 1 95 ? -16.365 -5.407 34.556 1.00 64.50 95 SER A C 1
ATOM 704 O O . SER A 1 95 ? -15.954 -6.401 35.152 1.00 64.50 95 SER A O 1
ATOM 706 N N . ASP A 1 96 ? -16.989 -4.393 35.158 1.00 47.84 96 ASP A N 1
ATOM 707 C CA . ASP A 1 96 ? -17.513 -4.417 36.536 1.00 47.84 96 ASP A CA 1
ATOM 708 C C . ASP A 1 96 ? -18.983 -4.877 36.554 1.00 47.84 96 ASP A C 1
ATOM 710 O O . ASP A 1 96 ? -19.409 -5.474 37.571 1.00 47.84 96 ASP A O 1
#

Radius of gyration: 21.48 Å; chains: 1; bounding box: 46×18×65 Å

Sequence (96 aa):
MSKTSENTQVLSVFAQIMQALGFVIIIIGAVILIVTLIEEFSNLGGADEETKAIEWMAIIASGATLFYGMMLAAIGQVLACIRSITIDVNKMANSD

Foldseek 3Di:
DPPLLVVLVVLLVQLVVLLVQLVVLLVVLVVQLVVLVVVCVVCVDPDDPVVVVVSVVSNVVSVVSNVVSVVSNVVSVVSVVVSVVSVVVVCVVPVD

=== Feature glossary ===
Reading guide. The protein is described through the following features:

Foldseek 3Di. A 3Di character summarizes, for each residue, the relative orientation of the Cα frame of its nearest spatial neighbor. Because it encodes fold topology rather than chemistry, 3Di alignments detect remote structural similarity that sequence alignment misses.

Contact-map, Ramachandran, and PAE plots. Plot images: a contact map (which residues are close in 3D, as an N×N binary image), a Ramachandran scatter (backbone torsion angles, revealing secondary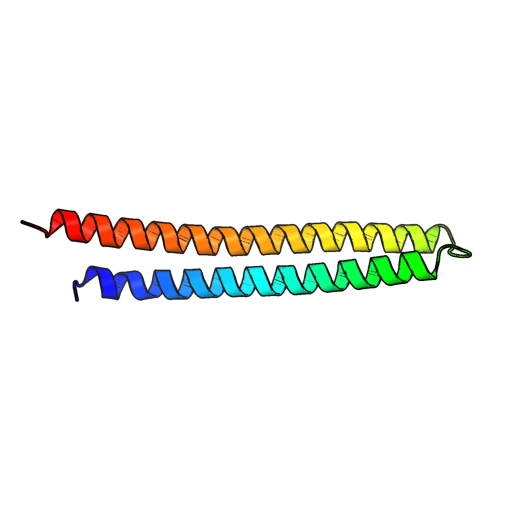-structure composition at a glance), and — for AlphaFold structures — a PAE heatmap (pairwise prediction confidence).

Radius of gyration, Cα contacts, bounding box. Radius of gyration (Rg) is the root-mean-square distance of Cα atoms from their centroid — a single number for overall size and compactness. A globular domain of N residues has Rg ≈ 2.2·N^0.38 Å; an extended or disordered chain has a much larger Rg. The Cα contact count is the number of residue pairs whose Cα atoms are within 8 Å and are more than four positions apart in sequence — a standard proxy for tertiary packing density. The bounding box is the smallest axis-aligned box enclosing all Cα atoms.

Secondary structure (8-state, DSSP). Eight-state secondary structure (DSSP): H is the canonical α-helix, G the tighter 3₁₀-helix, I the wider π-helix; E/B are β-structure, T and S are turns and bends, and '-' is everything else. DSSP derives these from the pattern of main-chain N–H···O=C hydrogen bonds, not from the sequence.

B-factor. B-factor (Debye–Waller factor) reflects atomic displacement in the crystal lattice. It is an experimental observable (units Å²), not a prediction; low values mean the atom is pinned down, high values mean it moves or is heterogeneous across the crystal.

pLDDT. pLDDT is the predicted lDDT-Cα score: AlphaFold's confidence that the local environment of each residue (all inter-atomic distances within 15 Å) is correctly placed. It is a per-residue number between 0 and 100, with higher meaning more reliable.

Nearest PDB structures. Nearest PDB neighbors are the top structural matches found by Foldseek when searching this structure against the entire Protein Data Bank. Each hit reports a TM-score (0 to 1; >0.5 almost always implies the same fold) and an E-value. These are *structural* homologs — they may share no detectable sequence similarity.

Solvent-accessible surface area. Accessible surface area quantifies burial. A residue with SASA near zero is packed into the hydrophobic core; one with SASA >100 Å² sits on the surface. Computed here via the Shrake–Rupley numerical algorithm with a 1.4 Å probe.

Rendered structure images. Structure images are PyMOL renders from six orthogonal camera directions. Cartoon representation draws helices as coils and strands as arrows; sticks shows the backbone as bonds; surface shows the solvent-excluded envelope. Rainbow coloring maps sequence position to hue (blue→red, N→C); chain coloring assigns a distinct color per polypeptide.

Backbone torsions (φ/ψ). φ (phi) and ψ (psi) are the two rotatable backbone dihedrals per residue: φ is the C(i-1)–N–Cα–C torsion, ψ is the N–Cα–C–N(i+1) torsion, both in degrees on (−180°, 180°]. α-helical residues cluster near (−60°, −45°); β-strand residues near (−120°, +130°). A Ramachandran plot is simply a scatter of (φ, ψ) for every residue.

Predicted aligned error. Predicted Aligned Error (PAE) is an AlphaFold confidence matrix: entry (i, j) is the expected error in the position of residue j, in ångströms, when the prediction is superimposed on the true structure at residue i. Low PAE within a block of residues means that block is internally rigid and well-predicted; high PAE between two blocks means their relative placement is uncertain even if each block individually is confident.

mmCIF coordinates. Structure coordinates are given as an mmCIF _atom_site loop: one row per atom with element, residue name, chain id, sequence number, and x/y/z position in Å. Only the four main-chain atoms per residue are included here; side chains are omitted to keep the record compact.

InterPro / GO / CATH / organism. Database cross-references. InterPro integrates a dozen domain/family signature databases into unified entries with residue-range hits. GO terms attach function/process/location labels with evidence codes. CATH codes position the fold in a four-level structural taxonomy. Organism is the NCBI-taxonomy species name.

Secondary structure (3-state, P-SEA). SS3 is a coarse helix/strand/coil call (letters a/b/c) made by the P-SEA algorithm from inter-Cα distances and dihedrals. It is less detailed than DSSP but needs only Cα positions.

Sequence. Sequence gives the chain of amino acids in standard one-letter code (A=alanine, C=cysteine, …, Y=tyrosine), read N→C. It is the only feature that is directly encoded by the gene; all structural features are derived from the folded form of this sequence.